Protein AF-A0A2Z6M475-F1 (afdb_monomer_lite)

Structure (mmCIF, N/CA/C/O backbone):
data_AF-A0A2Z6M475-F1
#
_entry.id   AF-A0A2Z6M475-F1
#
loop_
_atom_site.group_PDB
_atom_site.id
_atom_site.type_symbol
_atom_site.label_atom_id
_atom_site.label_alt_id
_atom_site.label_comp_id
_atom_site.label_asym_id
_atom_site.label_entity_id
_atom_site.label_seq_id
_atom_site.pdbx_PDB_ins_code
_atom_site.Cartn_x
_atom_site.Cartn_y
_atom_site.Cartn_z
_atom_site.occupancy
_atom_site.B_iso_or_equiv
_atom_site.auth_seq_id
_atom_site.auth_comp_id
_atom_site.auth_asym_id
_atom_site.auth_atom_id
_atom_site.pdbx_PDB_model_num
ATOM 1 N N . MET A 1 1 ? 21.022 15.521 -32.725 1.00 38.25 1 MET A N 1
ATOM 2 C CA . MET A 1 1 ? 20.822 14.140 -32.229 1.00 38.25 1 MET A CA 1
ATOM 3 C C . MET A 1 1 ? 19.325 13.886 -32.186 1.00 38.25 1 MET A C 1
ATOM 5 O O . MET A 1 1 ? 18.623 14.625 -31.510 1.00 38.25 1 MET A O 1
ATOM 9 N N . LYS A 1 2 ? 18.815 12.967 -33.014 1.00 38.03 2 LYS A N 1
ATOM 10 C CA . LYS A 1 2 ? 17.378 12.666 -33.087 1.00 38.03 2 LYS A CA 1
ATOM 11 C C . LYS A 1 2 ? 17.021 11.820 -31.864 1.00 38.03 2 LYS A C 1
ATOM 13 O O . LYS A 1 2 ? 17.573 10.735 -31.718 1.00 38.03 2 LYS A O 1
ATOM 18 N N . GLN A 1 3 ? 16.169 12.330 -30.977 1.00 42.53 3 GLN A N 1
ATOM 19 C CA . GLN A 1 3 ? 15.607 11.519 -29.901 1.00 42.53 3 GLN A CA 1
ATOM 20 C C . GLN A 1 3 ? 14.721 10.456 -30.555 1.00 42.53 3 GLN A C 1
ATOM 22 O O . GLN A 1 3 ? 13.752 10.788 -31.239 1.00 42.53 3 GLN A O 1
ATOM 27 N N . ALA A 1 4 ? 15.113 9.189 -30.436 1.00 44.06 4 ALA A N 1
ATOM 28 C CA . ALA A 1 4 ? 14.266 8.079 -30.834 1.00 44.06 4 ALA A CA 1
ATOM 29 C C . ALA A 1 4 ? 13.106 8.027 -29.837 1.00 44.06 4 ALA A C 1
ATOM 31 O O . ALA A 1 4 ? 13.327 7.819 -28.648 1.00 44.06 4 ALA A O 1
ATOM 32 N N . ALA A 1 5 ? 11.887 8.266 -30.315 1.00 47.84 5 ALA A N 1
ATOM 33 C CA . ALA A 1 5 ? 10.688 8.041 -29.526 1.00 47.84 5 ALA A CA 1
ATOM 34 C C . ALA A 1 5 ? 10.577 6.533 -29.268 1.00 47.84 5 ALA A C 1
ATOM 36 O O . ALA A 1 5 ? 10.194 5.768 -30.156 1.00 47.84 5 ALA A O 1
ATOM 37 N N . THR A 1 6 ? 10.977 6.096 -28.077 1.00 57.09 6 THR A N 1
ATOM 38 C CA . THR A 1 6 ? 10.716 4.745 -27.592 1.00 57.09 6 THR A CA 1
ATOM 39 C C . THR A 1 6 ? 9.205 4.603 -27.439 1.00 57.09 6 THR A C 1
ATOM 41 O O . THR A 1 6 ? 8.566 5.314 -26.664 1.00 57.09 6 THR A O 1
ATOM 44 N N . LYS A 1 7 ? 8.599 3.732 -28.254 1.00 57.09 7 LYS A N 1
ATOM 45 C CA . LYS A 1 7 ? 7.188 3.364 -28.113 1.00 57.09 7 LYS A CA 1
ATOM 46 C C . LYS A 1 7 ? 7.019 2.736 -26.731 1.00 57.09 7 LYS A C 1
ATOM 48 O O . LYS A 1 7 ? 7.522 1.646 -26.492 1.00 57.09 7 LYS A O 1
ATOM 53 N N . SER A 1 8 ? 6.326 3.414 -25.823 1.00 58.78 8 SER A N 1
ATOM 54 C CA . SER A 1 8 ? 5.898 2.797 -24.574 1.00 58.78 8 SER A CA 1
ATOM 55 C C . SER A 1 8 ? 4.844 1.739 -24.902 1.00 58.78 8 SER A C 1
ATOM 57 O O . SER A 1 8 ? 3.732 2.049 -25.325 1.00 58.78 8 SER A O 1
ATOM 59 N N . THR A 1 9 ? 5.199 0.466 -24.752 1.00 62.75 9 THR A N 1
ATOM 60 C CA . THR A 1 9 ? 4.228 -0.622 -24.873 1.00 62.75 9 THR A CA 1
ATOM 61 C C . THR A 1 9 ? 3.322 -0.597 -23.633 1.00 62.75 9 THR A C 1
ATOM 63 O O . THR A 1 9 ? 3.785 -0.843 -22.517 1.00 62.75 9 THR A O 1
ATOM 66 N N . LEU A 1 10 ? 2.034 -0.275 -23.811 1.00 68.00 10 LEU A N 1
ATOM 67 C CA . LEU A 1 10 ? 1.023 -0.373 -22.752 1.00 68.00 10 LEU A CA 1
ATOM 68 C C . LEU A 1 10 ? 0.869 -1.843 -22.359 1.00 68.00 10 LEU A C 1
ATOM 70 O O . LEU A 1 10 ? 0.568 -2.691 -23.202 1.00 68.00 10 LEU A O 1
ATOM 74 N N . ARG A 1 11 ? 1.116 -2.164 -21.086 1.00 68.25 11 ARG A N 1
ATOM 75 C CA . ARG A 1 11 ? 0.936 -3.526 -20.576 1.00 68.25 11 ARG A CA 1
ATOM 76 C C . ARG A 1 11 ? -0.312 -3.612 -19.716 1.00 68.25 11 ARG A C 1
ATOM 78 O O . ARG A 1 11 ? -0.540 -2.777 -18.845 1.00 68.25 11 ARG A O 1
ATOM 85 N N . ARG A 1 12 ? -1.066 -4.682 -19.955 1.00 67.12 12 ARG A N 1
ATOM 86 C CA . ARG A 1 12 ? -2.265 -5.075 -19.219 1.00 67.12 12 ARG A CA 1
ATOM 87 C C . ARG A 1 12 ? -1.877 -5.742 -17.896 1.00 67.12 12 ARG A C 1
ATOM 89 O O . ARG A 1 12 ? -1.242 -6.797 -17.908 1.00 67.12 12 ARG A O 1
ATOM 96 N N . LEU A 1 13 ? -2.234 -5.132 -16.765 1.00 63.22 13 LEU A N 1
ATOM 97 C CA . LEU A 1 13 ? -2.110 -5.727 -15.430 1.00 63.22 13 LEU A CA 1
ATOM 98 C C . LEU A 1 13 ? -3.485 -6.177 -14.928 1.00 63.22 13 LEU A C 1
ATOM 100 O O . LEU A 1 13 ? -4.469 -5.461 -15.093 1.00 63.22 13 LEU A O 1
ATOM 104 N N . CYS A 1 14 ? -3.527 -7.352 -14.294 1.00 63.41 14 CYS A N 1
ATOM 105 C CA . CYS A 1 14 ? -4.745 -7.979 -13.765 1.00 63.41 14 CYS A CA 1
ATOM 106 C C . CYS A 1 14 ? -5.832 -8.201 -14.837 1.00 63.41 14 CYS A C 1
ATOM 108 O O . CYS A 1 14 ? -6.903 -7.599 -14.758 1.00 63.41 14 CYS A O 1
ATOM 110 N N . PRO A 1 15 ? -5.574 -9.053 -15.849 1.00 67.31 15 PRO A N 1
ATOM 111 C CA . PRO A 1 15 ? -6.615 -9.445 -16.790 1.00 67.31 15 PRO A CA 1
ATOM 112 C C . PRO A 1 15 ? -7.787 -10.100 -16.050 1.00 67.31 15 PRO A C 1
ATOM 114 O O . PRO A 1 15 ? -7.583 -10.879 -15.117 1.00 67.31 15 PRO A O 1
ATOM 117 N N . ASN A 1 16 ? -9.013 -9.787 -16.468 1.00 64.69 16 ASN A N 1
ATOM 118 C CA . ASN A 1 16 ? -10.215 -10.445 -15.968 1.00 64.69 16 ASN A CA 1
ATOM 119 C C . ASN A 1 16 ? -10.302 -11.854 -16.583 1.00 64.69 16 ASN A C 1
ATOM 121 O O . ASN A 1 16 ? -10.861 -12.024 -17.661 1.00 64.69 16 ASN A O 1
ATOM 125 N N . ILE A 1 17 ? -9.673 -12.842 -15.941 1.00 70.12 17 ILE A N 1
ATOM 126 C CA . ILE A 1 17 ? -9.588 -14.227 -16.449 1.00 70.12 17 ILE A CA 1
ATOM 127 C C . ILE A 1 17 ? -10.921 -14.972 -16.266 1.00 70.12 17 ILE A C 1
ATOM 129 O O . ILE A 1 17 ? -11.221 -15.902 -17.008 1.00 70.12 17 ILE A O 1
ATOM 133 N N . ASP A 1 18 ? -11.740 -14.542 -15.305 1.00 73.06 18 ASP A N 1
ATOM 134 C CA . ASP A 1 18 ? -12.886 -15.321 -14.830 1.00 73.06 18 ASP A CA 1
ATOM 135 C C . ASP A 1 18 ? -14.211 -14.964 -15.522 1.00 73.06 18 ASP A C 1
ATOM 137 O O . ASP A 1 18 ? -15.213 -15.657 -15.335 1.00 73.06 18 ASP A O 1
ATOM 141 N N . LYS A 1 19 ? -14.261 -13.866 -16.291 1.00 68.56 19 LYS A N 1
ATOM 142 C CA . LYS A 1 19 ? -15.487 -13.399 -16.958 1.00 68.56 19 LYS A CA 1
ATOM 143 C C . LYS A 1 19 ? -15.190 -12.840 -18.345 1.00 68.56 19 LYS A C 1
ATOM 145 O O . LYS A 1 19 ? -14.901 -11.651 -18.465 1.00 68.56 19 LYS A O 1
ATOM 150 N N . GLU A 1 20 ? -15.350 -13.672 -19.374 1.00 67.12 20 GLU A N 1
ATOM 151 C CA . GLU A 1 20 ? -15.210 -13.239 -20.775 1.00 67.12 20 GLU A CA 1
ATOM 152 C C . GLU A 1 20 ? -16.211 -12.134 -21.162 1.00 67.12 20 GLU A C 1
ATOM 154 O O . GLU A 1 20 ? -15.854 -11.234 -21.913 1.00 67.12 20 GLU A O 1
ATOM 159 N N . ASP A 1 21 ? -17.414 -12.129 -20.569 1.00 71.81 21 ASP A N 1
ATOM 160 C CA . ASP A 1 21 ? -18.440 -11.091 -20.788 1.00 71.81 21 ASP A CA 1
ATOM 161 C C . ASP A 1 21 ? -18.335 -9.894 -19.812 1.00 71.81 21 ASP A C 1
ATOM 163 O O . ASP A 1 21 ? -19.203 -9.017 -19.775 1.00 71.81 21 ASP A O 1
ATOM 167 N N . GLY A 1 22 ? -17.315 -9.863 -18.946 1.00 71.00 22 GLY A N 1
ATOM 168 C CA . GLY A 1 22 ? -17.109 -8.772 -17.992 1.00 71.00 22 GLY A CA 1
ATOM 169 C C . GLY A 1 22 ? -16.458 -7.549 -18.643 1.00 71.00 22 GLY A C 1
ATOM 170 O O . GLY A 1 22 ? -15.626 -7.686 -19.532 1.00 71.00 22 GLY A O 1
ATOM 171 N N . LEU A 1 23 ? -16.779 -6.340 -18.161 1.00 64.94 23 LEU A N 1
ATOM 172 C CA . LEU A 1 23 ? -16.049 -5.125 -18.551 1.00 64.94 23 LEU A CA 1
ATOM 173 C C . LEU A 1 23 ? -14.544 -5.329 -18.320 1.00 64.94 23 LEU A C 1
ATOM 175 O O . LEU A 1 23 ? -14.137 -5.777 -17.245 1.00 64.94 23 LEU A O 1
ATOM 179 N N . GLU A 1 24 ? -13.728 -4.992 -19.321 1.00 65.12 24 GLU A N 1
ATOM 180 C CA . GLU A 1 24 ? -12.270 -5.085 -19.256 1.00 65.12 24 GLU A CA 1
ATOM 181 C C . GLU A 1 24 ? -11.746 -4.027 -18.266 1.00 65.12 24 GLU A C 1
ATOM 183 O O . GLU A 1 24 ? -11.335 -2.934 -18.639 1.00 65.12 24 GLU A O 1
ATOM 188 N N . THR A 1 25 ? -11.787 -4.321 -16.961 1.00 59.59 25 THR A N 1
ATOM 189 C CA . THR A 1 25 ? -11.216 -3.465 -15.902 1.00 59.59 25 THR A CA 1
ATOM 190 C C . THR A 1 25 ? -9.706 -3.653 -15.814 1.00 59.59 25 THR A C 1
ATOM 192 O O . THR A 1 25 ? -9.136 -3.800 -14.731 1.00 59.59 25 THR A O 1
ATOM 195 N N . VAL A 1 26 ? -9.062 -3.734 -16.971 1.00 65.19 26 VAL A N 1
ATOM 196 C CA . VAL A 1 26 ? -7.641 -3.994 -17.062 1.00 65.19 26 VAL A CA 1
ATOM 197 C C . VAL A 1 26 ? -6.913 -2.682 -16.890 1.00 65.19 26 VAL A C 1
ATOM 199 O O . VAL A 1 26 ? -7.136 -1.715 -17.616 1.00 65.19 26 VAL A O 1
ATOM 202 N N . LEU A 1 27 ? -6.035 -2.646 -15.895 1.00 70.19 27 LEU A N 1
ATOM 203 C CA . LEU A 1 27 ? -5.195 -1.490 -15.671 1.00 70.19 27 LEU A CA 1
ATOM 204 C C . LEU A 1 27 ? -4.073 -1.515 -16.712 1.00 70.19 27 LEU A C 1
ATOM 206 O O . LEU A 1 27 ? -3.105 -2.269 -16.586 1.00 70.19 27 LEU A O 1
ATOM 210 N N . GLU A 1 28 ? -4.224 -0.713 -17.762 1.00 70.06 28 GLU A N 1
ATOM 211 C CA . GLU A 1 28 ? -3.168 -0.472 -18.740 1.00 70.06 28 GLU A CA 1
ATOM 212 C C . GLU A 1 28 ? -2.203 0.573 -18.196 1.00 70.06 28 GLU A C 1
ATOM 214 O O . GLU A 1 28 ? -2.561 1.734 -17.991 1.00 70.06 28 GLU A O 1
ATOM 219 N N . ILE A 1 29 ? -0.961 0.159 -17.951 1.00 69.38 29 ILE A N 1
ATOM 220 C CA . ILE A 1 29 ? 0.089 1.069 -17.495 1.00 69.38 29 ILE A CA 1
ATOM 221 C C . ILE A 1 29 ? 1.170 1.142 -18.576 1.00 69.38 29 ILE A C 1
ATOM 223 O O . ILE A 1 29 ? 1.585 0.098 -19.096 1.00 69.38 29 ILE A O 1
ATOM 227 N N . PRO A 1 30 ? 1.672 2.342 -18.923 1.00 64.38 30 PRO A N 1
ATOM 228 C CA . PRO A 1 30 ? 2.898 2.460 -19.695 1.00 64.38 30 PRO A CA 1
ATOM 229 C C . PRO A 1 30 ? 4.054 1.961 -18.827 1.00 64.38 30 PRO A C 1
ATOM 231 O O . PRO A 1 30 ? 4.497 2.642 -17.904 1.00 64.38 30 PRO A O 1
ATOM 234 N N . ILE A 1 31 ? 4.521 0.744 -19.102 1.00 67.69 31 ILE A N 1
ATOM 235 C CA . ILE A 1 31 ? 5.684 0.167 -18.433 1.00 67.69 31 ILE A CA 1
ATOM 236 C C . ILE A 1 31 ? 6.868 0.294 -19.399 1.00 67.69 31 ILE A C 1
ATOM 238 O O . ILE A 1 31 ? 6.911 -0.463 -20.372 1.00 67.69 31 ILE A O 1
ATOM 242 N N . PRO A 1 32 ? 7.803 1.242 -19.183 1.00 70.75 32 PRO A N 1
ATOM 243 C CA . PRO A 1 32 ? 8.972 1.394 -20.043 1.00 70.75 32 PRO A CA 1
ATOM 244 C C . PRO A 1 32 ? 9.760 0.088 -20.220 1.00 70.75 32 PRO A C 1
ATOM 246 O O . PRO A 1 32 ? 9.973 -0.667 -19.267 1.00 70.75 32 PRO A O 1
ATOM 249 N N . GLU A 1 33 ? 10.196 -0.179 -21.452 1.00 69.31 33 GLU A N 1
ATOM 250 C CA . GLU A 1 33 ? 10.857 -1.433 -21.837 1.00 69.31 33 GLU A CA 1
ATOM 251 C C . GLU A 1 33 ? 12.212 -1.608 -21.134 1.00 69.31 33 GLU A C 1
ATOM 253 O O . GLU A 1 33 ? 12.571 -2.717 -20.728 1.00 69.31 33 GLU A O 1
ATOM 258 N N . GLU A 1 34 ? 12.916 -0.503 -20.879 1.00 68.56 34 GLU A N 1
ATOM 259 C CA . GLU A 1 34 ? 14.167 -0.451 -20.120 1.00 68.56 34 GLU A CA 1
ATOM 260 C C . GLU A 1 34 ? 14.062 -1.009 -18.689 1.00 68.56 34 GLU A C 1
ATOM 262 O O . GLU A 1 34 ? 15.059 -1.495 -18.146 1.00 68.56 34 GLU A O 1
ATOM 267 N N . MET A 1 35 ? 12.868 -1.029 -18.081 1.00 63.75 35 MET A N 1
ATOM 268 C CA . MET A 1 35 ? 12.688 -1.623 -16.751 1.00 63.75 35 MET A CA 1
ATOM 269 C C . MET A 1 35 ? 12.812 -3.148 -16.768 1.00 63.75 35 MET A C 1
ATOM 271 O O . MET A 1 35 ? 13.156 -3.735 -15.747 1.00 63.75 35 MET A O 1
ATOM 275 N N . PHE A 1 36 ? 12.592 -3.796 -17.915 1.00 64.31 36 PHE A N 1
ATOM 276 C CA . PHE A 1 36 ? 12.727 -5.248 -18.050 1.00 64.31 36 PHE A CA 1
ATOM 277 C C . PHE A 1 36 ? 14.161 -5.678 -18.340 1.00 64.31 36 PHE A C 1
ATOM 279 O O . PHE A 1 36 ? 14.595 -6.714 -17.838 1.00 64.31 36 PHE A O 1
ATOM 286 N N . ALA A 1 37 ? 14.906 -4.875 -19.104 1.00 66.44 37 ALA A N 1
ATOM 287 C CA . ALA A 1 37 ? 16.302 -5.161 -19.426 1.00 66.44 37 ALA A CA 1
ATOM 288 C C . ALA A 1 37 ? 17.190 -5.168 -18.168 1.00 66.44 37 ALA A C 1
ATOM 290 O O . ALA A 1 37 ? 18.074 -6.013 -18.034 1.00 66.44 37 ALA A O 1
ATOM 291 N N . ASN A 1 38 ? 16.899 -4.283 -17.209 1.00 64.25 38 ASN A N 1
ATOM 292 C CA . ASN A 1 38 ? 17.722 -4.086 -16.012 1.00 64.25 38 ASN A CA 1
ATOM 293 C C . ASN A 1 38 ? 17.232 -4.864 -14.776 1.00 64.25 38 ASN A C 1
ATOM 295 O O . ASN A 1 38 ? 17.792 -4.723 -13.690 1.00 64.25 38 ASN A O 1
ATOM 299 N N . MET A 1 39 ? 16.191 -5.692 -14.906 1.00 67.31 39 MET A N 1
ATOM 300 C CA . MET A 1 39 ? 15.535 -6.316 -13.752 1.00 67.31 39 MET A CA 1
ATOM 301 C C . MET A 1 39 ? 16.264 -7.563 -13.220 1.00 67.31 39 MET A C 1
ATOM 303 O O . MET A 1 39 ? 16.000 -7.993 -12.098 1.00 67.31 39 MET A O 1
ATOM 307 N N . GLY A 1 40 ? 17.213 -8.108 -13.987 1.00 68.00 40 GLY A N 1
ATOM 308 C CA . GLY A 1 40 ? 17.934 -9.344 -13.671 1.00 68.00 40 GLY A CA 1
ATOM 309 C C . GLY A 1 40 ? 17.142 -10.610 -14.025 1.00 68.00 40 GLY A C 1
ATOM 310 O O . GLY A 1 40 ? 15.935 -10.575 -14.261 1.00 68.00 40 GLY A O 1
ATOM 311 N N . SER A 1 41 ? 17.819 -11.760 -14.079 1.00 75.19 41 SER A N 1
ATOM 312 C CA . SER A 1 41 ? 17.207 -13.046 -14.464 1.00 75.19 41 SER A CA 1
ATOM 313 C C . SER A 1 41 ? 16.488 -13.759 -13.309 1.00 75.19 41 SER A C 1
ATOM 315 O O . SER A 1 41 ? 15.593 -14.574 -13.533 1.00 75.19 41 SER A O 1
ATOM 317 N N . ASN A 1 42 ? 16.840 -13.440 -12.061 1.00 83.31 42 ASN A N 1
ATOM 318 C CA . ASN A 1 42 ? 16.310 -14.090 -10.862 1.00 83.31 42 ASN A CA 1
ATOM 319 C C . ASN A 1 42 ? 15.023 -13.402 -10.365 1.00 83.31 42 ASN A C 1
ATOM 321 O O . ASN A 1 42 ? 14.978 -12.180 -10.257 1.00 83.31 42 ASN A O 1
ATOM 325 N N . VAL A 1 43 ? 13.984 -14.178 -10.027 1.00 79.19 43 VAL A N 1
ATOM 326 C CA . VAL A 1 43 ? 12.682 -13.673 -9.534 1.00 79.19 43 VAL A CA 1
ATOM 327 C C . VAL A 1 43 ? 12.828 -12.794 -8.286 1.00 79.19 43 VAL A C 1
ATOM 329 O O . VAL A 1 43 ? 12.195 -11.743 -8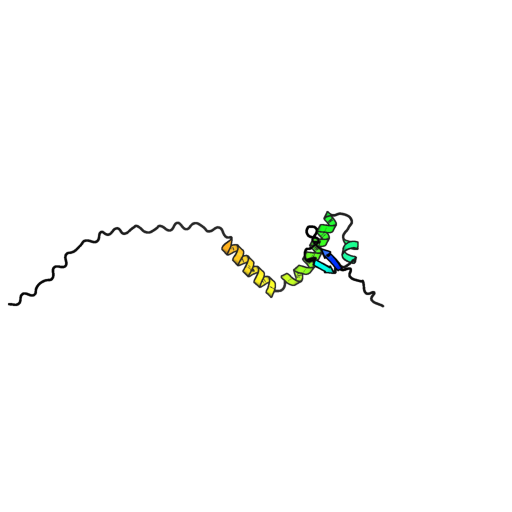.211 1.00 79.19 43 VAL A O 1
ATOM 332 N N . THR A 1 44 ? 13.695 -13.167 -7.346 1.00 83.62 44 THR A N 1
ATOM 333 C CA . THR A 1 44 ? 13.945 -12.405 -6.114 1.00 83.62 44 THR A CA 1
ATOM 334 C C . THR A 1 44 ? 14.572 -11.047 -6.418 1.00 83.62 44 THR A C 1
ATOM 336 O O . THR A 1 44 ? 14.133 -10.028 -5.891 1.00 83.62 44 THR A O 1
ATOM 339 N N . ILE A 1 45 ? 15.562 -11.018 -7.317 1.00 81.75 45 ILE A N 1
ATOM 340 C CA . ILE A 1 45 ? 16.222 -9.775 -7.747 1.00 81.75 45 ILE A CA 1
ATOM 341 C C . ILE A 1 45 ? 15.233 -8.897 -8.518 1.00 81.75 45 ILE A C 1
ATOM 343 O O . ILE A 1 45 ? 15.165 -7.693 -8.274 1.00 81.75 45 ILE A O 1
ATOM 347 N N . ARG A 1 46 ? 14.400 -9.501 -9.376 1.00 81.25 46 ARG A N 1
ATOM 348 C CA . ARG A 1 46 ? 13.356 -8.775 -10.103 1.00 81.25 46 ARG A CA 1
ATOM 349 C C . ARG A 1 46 ? 12.377 -8.098 -9.155 1.00 81.25 46 ARG A C 1
ATOM 351 O O . ARG A 1 46 ? 12.130 -6.904 -9.291 1.00 81.25 46 ARG A O 1
ATOM 358 N N . TRP A 1 47 ? 11.861 -8.835 -8.174 1.00 79.00 47 TRP A N 1
ATOM 359 C CA . TRP A 1 47 ? 10.957 -8.290 -7.163 1.00 79.00 47 TRP A CA 1
ATOM 360 C C . TRP A 1 47 ? 11.604 -7.154 -6.365 1.00 79.00 47 TRP A C 1
ATOM 362 O O . TRP A 1 47 ? 11.003 -6.093 -6.202 1.00 79.00 47 TRP A O 1
ATOM 372 N N . GLN A 1 48 ? 12.850 -7.339 -5.926 1.00 82.25 48 GLN A N 1
ATOM 373 C CA . GLN A 1 48 ? 13.583 -6.320 -5.181 1.00 82.25 48 GLN A CA 1
ATOM 374 C C . GLN A 1 48 ? 13.775 -5.036 -5.999 1.00 82.25 48 GLN A C 1
ATOM 376 O O . GLN A 1 48 ? 13.526 -3.945 -5.488 1.00 82.25 48 GLN A O 1
ATOM 381 N N . ASN A 1 49 ? 14.162 -5.154 -7.270 1.00 82.44 49 ASN A N 1
ATOM 382 C CA . ASN A 1 49 ? 14.338 -4.013 -8.167 1.00 82.44 49 ASN A CA 1
ATOM 383 C C . ASN A 1 49 ? 13.010 -3.296 -8.445 1.00 82.44 49 ASN A C 1
ATOM 385 O O . ASN A 1 49 ? 12.965 -2.066 -8.429 1.00 82.44 49 ASN A O 1
ATOM 389 N N . MET A 1 50 ? 11.917 -4.049 -8.617 1.00 80.31 50 MET A N 1
ATOM 390 C CA . MET A 1 50 ? 10.569 -3.486 -8.748 1.00 80.31 50 MET A CA 1
ATOM 391 C C . MET A 1 50 ? 10.185 -2.664 -7.519 1.00 80.31 50 MET A C 1
ATOM 393 O O . MET A 1 50 ? 9.719 -1.534 -7.637 1.00 80.31 50 MET A O 1
ATOM 397 N N . LEU A 1 51 ? 10.394 -3.240 -6.333 1.00 82.69 51 LEU A N 1
ATOM 398 C CA . LEU A 1 51 ? 10.057 -2.611 -5.066 1.00 82.69 51 LEU A CA 1
ATOM 399 C C . LEU A 1 51 ? 10.860 -1.322 -4.872 1.00 82.69 51 LEU A C 1
ATOM 401 O O . LEU A 1 51 ? 10.300 -0.312 -4.454 1.00 82.69 51 LEU A O 1
ATOM 405 N N . THR A 1 52 ? 12.152 -1.343 -5.199 1.00 81.88 52 THR A N 1
ATOM 406 C CA . THR A 1 52 ? 13.015 -0.157 -5.164 1.00 81.88 52 THR A CA 1
ATOM 407 C C . THR A 1 52 ? 12.514 0.923 -6.124 1.00 81.88 52 THR A C 1
ATOM 409 O O . THR A 1 52 ? 12.399 2.080 -5.725 1.00 81.88 52 THR A O 1
ATOM 412 N N . TRP A 1 53 ? 12.143 0.557 -7.354 1.00 79.44 53 TRP A N 1
ATOM 413 C CA . TRP A 1 53 ? 11.5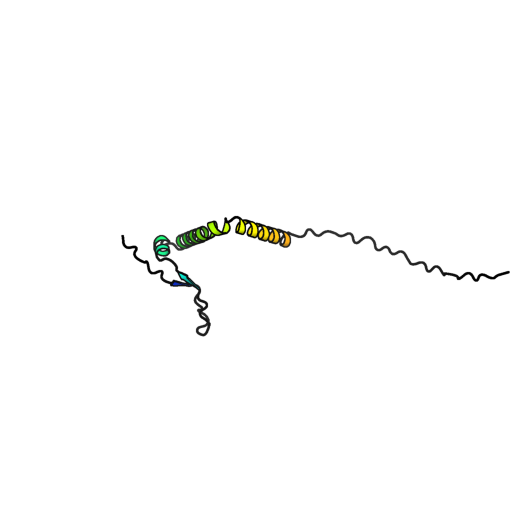91 1.504 -8.325 1.00 79.44 53 TRP A CA 1
ATOM 414 C C . TRP A 1 53 ? 10.276 2.127 -7.840 1.00 79.44 53 TRP A C 1
ATOM 416 O O . TRP A 1 53 ? 10.145 3.348 -7.827 1.00 79.44 53 TRP A O 1
ATOM 426 N N . MET A 1 54 ? 9.332 1.314 -7.354 1.00 79.38 54 MET A N 1
ATOM 427 C CA . MET A 1 54 ? 8.062 1.805 -6.805 1.00 79.38 54 MET A CA 1
ATOM 428 C C . MET A 1 54 ? 8.266 2.750 -5.616 1.00 79.38 54 MET A C 1
ATOM 430 O O . MET A 1 54 ? 7.572 3.763 -5.505 1.00 79.38 54 MET A O 1
ATOM 434 N N . LYS A 1 55 ? 9.229 2.444 -4.738 1.00 78.50 55 LYS A N 1
ATOM 435 C CA . LYS A 1 55 ? 9.583 3.308 -3.606 1.00 78.50 55 LYS A CA 1
ATOM 436 C C . LYS A 1 55 ? 10.117 4.657 -4.079 1.00 78.50 55 LYS A C 1
ATOM 438 O O . LYS A 1 55 ? 9.595 5.672 -3.633 1.00 78.50 55 LYS A O 1
ATOM 443 N N . ALA A 1 56 ? 11.038 4.674 -5.043 1.00 75.56 56 ALA A N 1
ATOM 444 C CA . ALA A 1 56 ? 11.595 5.911 -5.595 1.00 75.56 56 ALA A CA 1
ATOM 445 C C . ALA A 1 56 ? 10.517 6.835 -6.199 1.00 75.56 56 ALA A C 1
ATOM 447 O O . ALA A 1 56 ? 10.577 8.046 -6.031 1.00 75.56 56 ALA A O 1
ATOM 448 N N . GLN A 1 57 ? 9.475 6.280 -6.832 1.00 71.62 57 GLN A N 1
ATOM 449 C CA . GLN A 1 57 ? 8.357 7.077 -7.376 1.00 71.62 57 GLN A CA 1
ATOM 450 C C . GLN A 1 57 ? 7.430 7.674 -6.305 1.00 71.62 57 GLN A C 1
ATOM 452 O O . GLN A 1 57 ? 6.604 8.547 -6.595 1.00 71.62 57 GLN A O 1
ATOM 457 N N . THR A 1 58 ? 7.509 7.151 -5.085 1.00 67.75 58 THR A N 1
ATOM 458 C CA . THR A 1 58 ? 6.583 7.454 -3.994 1.00 67.75 58 THR A CA 1
ATOM 459 C C . THR A 1 58 ? 7.247 8.334 -2.939 1.00 67.75 58 THR A C 1
ATOM 461 O O . THR A 1 58 ? 6.587 9.191 -2.359 1.00 67.75 58 THR A O 1
ATOM 464 N N . GLU A 1 59 ? 8.554 8.184 -2.732 1.00 66.31 59 GLU A N 1
ATOM 465 C CA . GLU A 1 59 ? 9.329 8.898 -1.717 1.00 66.31 59 GLU A CA 1
ATOM 466 C C . GLU A 1 59 ? 9.284 10.420 -1.911 1.00 66.31 59 GLU A C 1
ATOM 468 O O . GLU A 1 59 ? 8.953 11.134 -0.967 1.00 66.31 59 GLU A O 1
ATOM 473 N N . ASP A 1 60 ? 9.439 10.923 -3.137 1.00 66.12 60 ASP A N 1
ATOM 474 C CA . ASP A 1 60 ? 9.339 12.365 -3.431 1.00 66.12 60 ASP A CA 1
ATOM 475 C C . ASP A 1 60 ? 7.922 12.927 -3.206 1.00 66.12 60 ASP A C 1
ATOM 477 O O . ASP A 1 60 ? 7.731 14.084 -2.834 1.00 66.12 60 ASP A O 1
ATOM 481 N N . LYS A 1 61 ? 6.890 12.098 -3.402 1.00 66.69 61 LYS A N 1
ATOM 482 C CA . LYS A 1 61 ? 5.484 12.507 -3.253 1.00 66.69 61 LYS A CA 1
ATOM 483 C C . LYS A 1 61 ? 5.057 12.511 -1.787 1.00 66.69 61 LYS A C 1
ATOM 485 O O . LYS A 1 61 ? 4.368 13.432 -1.341 1.00 66.69 61 LYS A O 1
ATOM 490 N N . LEU A 1 62 ? 5.479 11.494 -1.036 1.00 67.31 62 LEU A N 1
ATOM 491 C CA . LEU A 1 62 ? 5.178 11.344 0.388 1.00 67.31 62 LEU A CA 1
ATOM 492 C C . LEU A 1 62 ? 6.039 12.244 1.280 1.00 67.31 62 LEU A C 1
ATOM 494 O O . LEU A 1 62 ? 5.589 12.621 2.359 1.00 67.31 62 LEU A O 1
ATOM 498 N N . SER A 1 63 ? 7.244 12.610 0.837 1.00 68.88 63 SER A N 1
ATOM 499 C CA . SER A 1 63 ? 8.127 13.546 1.547 1.00 68.88 63 SER A CA 1
ATOM 500 C C . SER A 1 63 ? 7.680 15.004 1.439 1.00 68.88 63 SER A C 1
ATOM 502 O O . SER A 1 63 ? 8.200 15.858 2.161 1.00 68.88 63 SER A O 1
ATOM 504 N N . SER A 1 64 ? 6.683 15.309 0.597 1.00 80.44 64 SER A N 1
ATOM 505 C CA . SER A 1 64 ? 6.113 16.653 0.554 1.00 80.44 64 SER A CA 1
ATOM 506 C C . SER A 1 64 ? 5.528 17.036 1.929 1.00 80.44 64 SER A C 1
ATOM 508 O O .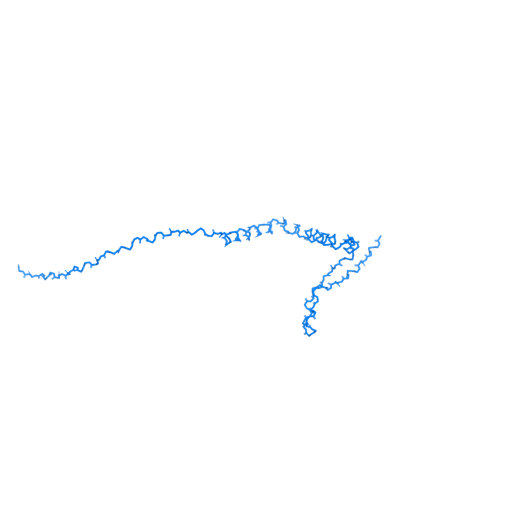 SER A 1 64 ? 4.809 16.236 2.544 1.00 80.44 64 SER A O 1
ATOM 510 N N . PRO A 1 65 ? 5.792 18.259 2.435 1.00 79.50 65 PRO A N 1
ATOM 511 C CA . PRO A 1 65 ? 5.361 18.665 3.776 1.00 79.50 65 PRO A CA 1
ATOM 512 C C . PRO A 1 65 ? 3.850 18.523 4.005 1.00 79.50 65 PRO A C 1
ATOM 514 O O . PRO A 1 65 ? 3.411 18.169 5.097 1.00 79.50 65 PRO A O 1
ATOM 517 N N . SER A 1 66 ? 3.050 18.755 2.960 1.00 81.25 66 SER A N 1
ATOM 518 C CA . SER A 1 66 ? 1.589 18.669 3.009 1.00 81.25 66 SER A CA 1
ATOM 519 C C . SER A 1 66 ? 1.069 17.232 3.104 1.00 81.25 66 SER A C 1
ATOM 521 O O . SER A 1 66 ? 0.079 16.993 3.794 1.00 81.25 66 SER A O 1
ATOM 523 N N . VAL A 1 67 ? 1.715 16.271 2.437 1.00 82.19 67 VAL A N 1
ATOM 524 C CA . VAL A 1 67 ? 1.339 14.851 2.508 1.00 82.19 67 VAL A CA 1
ATOM 525 C C . VAL A 1 67 ? 1.832 14.240 3.816 1.00 82.19 67 VAL A C 1
ATOM 527 O O . VAL A 1 67 ? 1.074 13.532 4.476 1.00 82.19 67 VAL A O 1
ATOM 530 N N . SER A 1 68 ? 3.051 14.578 4.241 1.00 83.19 68 SER A N 1
ATOM 531 C CA . SER A 1 68 ? 3.617 14.135 5.519 1.00 83.19 68 SER A CA 1
ATOM 532 C C . SER A 1 68 ? 2.754 14.564 6.716 1.00 83.19 68 SER A C 1
ATOM 534 O O . SER A 1 68 ? 2.439 13.740 7.576 1.00 83.19 68 SER A O 1
ATOM 536 N N . ALA A 1 69 ? 2.264 15.811 6.730 1.00 85.38 69 ALA A N 1
ATOM 537 C CA . ALA A 1 69 ? 1.342 16.294 7.762 1.00 85.38 69 ALA A CA 1
ATOM 538 C C . ALA A 1 69 ? 0.052 15.454 7.841 1.00 85.38 69 ALA A C 1
ATOM 540 O O . ALA A 1 69 ? -0.313 14.979 8.916 1.00 85.38 69 ALA A O 1
ATOM 541 N N . ARG A 1 70 ? -0.586 15.177 6.694 1.00 86.81 70 ARG A N 1
ATOM 542 C CA . ARG A 1 70 ? -1.807 14.350 6.630 1.00 86.81 70 ARG A CA 1
ATOM 543 C C . ARG A 1 70 ? -1.565 12.904 7.060 1.00 86.81 70 ARG A C 1
ATOM 545 O O . ARG A 1 70 ? -2.415 12.301 7.708 1.00 86.81 70 ARG A O 1
ATOM 552 N N . LEU A 1 71 ? -0.413 12.333 6.705 1.00 88.44 71 LEU A N 1
ATOM 553 C CA . LEU A 1 71 ? -0.040 10.984 7.133 1.00 88.44 71 LEU A CA 1
ATOM 554 C C . LEU A 1 71 ? 0.170 10.908 8.646 1.00 88.44 71 LEU A C 1
ATOM 556 O O . LEU A 1 71 ? -0.231 9.921 9.260 1.00 88.44 71 LEU A O 1
ATOM 560 N N . ASN A 1 72 ? 0.753 11.942 9.253 1.00 88.75 72 ASN A N 1
ATOM 561 C CA . ASN A 1 72 ? 0.911 12.016 10.704 1.00 88.75 72 ASN A CA 1
ATOM 562 C C . ASN A 1 72 ? -0.440 12.120 11.421 1.00 88.75 72 ASN A C 1
ATOM 564 O O . ASN A 1 72 ? -0.647 11.414 12.406 1.00 88.75 72 ASN A O 1
ATOM 568 N N . GLU A 1 73 ? -1.377 12.923 10.906 1.00 92.25 73 GLU A N 1
ATOM 569 C CA . GLU A 1 73 ? -2.750 12.993 11.428 1.00 92.25 73 GLU A CA 1
ATOM 570 C C . GLU A 1 73 ? -3.457 11.635 11.346 1.00 92.25 73 GLU A C 1
ATOM 572 O O . GLU A 1 73 ? -3.998 11.149 12.339 1.00 92.25 73 GLU A O 1
ATOM 577 N N . LEU A 1 74 ? -3.394 10.973 10.187 1.00 92.88 74 LEU A N 1
ATOM 578 C CA . LEU A 1 74 ? -3.977 9.646 10.000 1.00 92.88 74 LEU A CA 1
ATOM 579 C C . LEU A 1 74 ? -3.351 8.617 10.950 1.00 92.88 74 LEU A C 1
ATOM 581 O O . LEU A 1 74 ? -4.060 7.818 11.561 1.00 92.88 74 LEU A O 1
ATOM 585 N N . ARG A 1 75 ? -2.028 8.652 11.123 1.00 89.88 75 ARG A N 1
ATOM 586 C CA . ARG A 1 75 ? -1.309 7.757 12.034 1.00 89.88 75 ARG A CA 1
ATOM 587 C C . ARG A 1 75 ? -1.676 8.009 13.496 1.00 89.88 75 ARG A C 1
ATOM 589 O O . ARG A 1 75 ? -1.852 7.048 14.239 1.00 89.88 75 ARG A O 1
ATOM 596 N N . PHE A 1 76 ? -1.842 9.270 13.895 1.00 92.50 76 PHE A N 1
ATOM 597 C CA . PHE A 1 76 ? -2.350 9.635 15.216 1.00 92.50 76 PHE A CA 1
ATOM 598 C C . PHE A 1 76 ? -3.759 9.086 15.449 1.00 92.50 76 PHE A C 1
ATOM 600 O O . PHE A 1 76 ? -3.994 8.446 16.471 1.00 92.50 76 PHE A O 1
ATOM 607 N N . LEU A 1 77 ? -4.674 9.268 14.490 1.00 93.75 77 LEU A N 1
ATOM 608 C CA . LEU A 1 77 ? -6.036 8.738 14.588 1.00 93.75 77 LEU A CA 1
ATOM 609 C C . LEU A 1 77 ? -6.033 7.219 14.748 1.00 93.75 77 LEU A C 1
ATOM 611 O O . LEU A 1 77 ? -6.707 6.706 15.636 1.00 93.75 77 LEU A O 1
ATOM 615 N N . LEU A 1 78 ? -5.238 6.511 13.941 1.00 92.12 78 LEU A N 1
ATOM 616 C CA . LEU A 1 78 ? -5.087 5.059 14.038 1.00 92.12 78 LEU A CA 1
ATOM 617 C C . LEU A 1 78 ? -4.539 4.621 15.399 1.00 92.12 78 LEU A C 1
ATOM 619 O O . LEU A 1 78 ? -5.024 3.638 15.953 1.00 92.12 78 LEU A O 1
ATOM 623 N N . TYR A 1 79 ? -3.572 5.350 15.962 1.00 90.00 79 TYR A N 1
ATOM 624 C CA . TYR A 1 79 ? -3.095 5.072 17.315 1.00 90.00 79 TYR A CA 1
ATOM 625 C C . TYR A 1 79 ? -4.156 5.345 18.374 1.00 90.00 79 TYR A C 1
ATOM 627 O O . TYR A 1 79 ? -4.292 4.543 19.289 1.00 90.00 79 TYR A O 1
ATOM 635 N N . LEU A 1 80 ? -4.932 6.419 18.249 1.00 89.62 80 LEU A N 1
ATOM 636 C CA . LEU A 1 80 ? -5.995 6.735 19.195 1.00 89.62 80 LEU A CA 1
ATOM 637 C C . LEU A 1 80 ? -7.077 5.644 19.200 1.00 89.62 80 LEU A C 1
ATOM 639 O O . LEU A 1 80 ? -7.400 5.119 20.264 1.00 89.62 80 LEU A O 1
ATOM 643 N N . VAL A 1 81 ? -7.592 5.258 18.025 1.00 89.50 81 VAL A N 1
ATOM 644 C CA . VAL A 1 81 ? -8.670 4.252 17.919 1.00 89.50 81 VAL A CA 1
ATOM 645 C C . VAL A 1 81 ? -8.185 2.820 18.138 1.00 89.50 81 VAL A C 1
ATOM 647 O O . VAL A 1 81 ? -8.959 1.975 18.575 1.00 89.50 81 VAL A O 1
ATOM 650 N N . GLY A 1 82 ? -6.922 2.538 17.814 1.00 84.56 82 GLY A N 1
ATOM 651 C CA . GLY A 1 82 ? -6.306 1.222 17.971 1.00 84.56 82 GLY A CA 1
ATOM 652 C C . GLY A 1 82 ? -5.626 1.012 19.324 1.00 84.56 82 GLY A C 1
ATOM 653 O O . GLY A 1 82 ? -5.176 -0.099 19.602 1.00 84.56 82 GLY A O 1
ATOM 654 N N . SER A 1 83 ? -5.511 2.053 20.156 1.00 83.50 83 SER A N 1
ATOM 655 C CA . SER A 1 83 ? -4.915 1.920 21.485 1.00 83.50 83 SER A CA 1
ATOM 656 C C . SER A 1 83 ? -5.777 1.015 22.372 1.00 83.50 83 SER A C 1
ATOM 658 O O . SER A 1 83 ? -7.006 1.125 22.364 1.00 83.50 83 SER A O 1
ATOM 660 N N . PRO A 1 84 ? -5.164 0.102 23.146 1.00 79.44 84 PRO A N 1
ATOM 661 C CA . PRO A 1 84 ? -5.911 -0.693 24.106 1.00 79.44 84 PRO A CA 1
ATOM 662 C C . PRO A 1 84 ? -6.550 0.247 25.133 1.00 79.44 84 PRO A C 1
ATOM 664 O O . PRO A 1 84 ? -5.852 0.949 25.867 1.00 79.44 84 PRO A O 1
ATOM 667 N N . LEU A 1 85 ? -7.882 0.266 25.184 1.00 72.62 85 LEU A N 1
ATOM 668 C CA . LEU A 1 85 ? -8.611 1.016 26.200 1.00 72.62 85 LEU A CA 1
ATOM 669 C C . LEU A 1 85 ? -8.350 0.361 27.559 1.00 72.62 85 LEU A C 1
ATOM 671 O O . LEU A 1 85 ? -8.707 -0.798 27.771 1.00 72.62 85 LEU A O 1
ATOM 675 N N . ILE A 1 86 ? -7.725 1.096 28.479 1.00 76.50 86 ILE A N 1
ATOM 676 C CA . ILE A 1 86 ? -7.590 0.666 29.873 1.00 76.50 86 ILE A CA 1
ATOM 677 C C . ILE A 1 86 ? -9.002 0.648 30.471 1.00 76.50 86 ILE A C 1
ATOM 679 O O . ILE A 1 86 ? -9.647 1.701 30.491 1.00 76.50 86 ILE A O 1
ATOM 683 N N . PRO A 1 87 ? -9.506 -0.500 30.960 1.00 73.12 87 PRO A N 1
ATOM 684 C CA . PRO A 1 87 ? -10.803 -0.540 31.616 1.00 73.12 87 PRO A CA 1
ATOM 685 C C . PRO A 1 87 ? -10.776 0.366 32.849 1.00 73.12 87 PRO A C 1
ATOM 687 O O . PRO A 1 87 ? -10.108 0.068 33.840 1.00 73.12 87 PRO A O 1
ATOM 690 N N . LEU A 1 88 ? -11.489 1.490 32.793 1.00 68.19 88 LEU A N 1
ATOM 691 C CA . LEU A 1 88 ? -11.685 2.340 33.958 1.00 68.19 88 LEU A CA 1
ATOM 692 C C . LEU A 1 88 ? -12.755 1.678 34.828 1.00 68.19 88 LEU A C 1
ATOM 694 O O . LEU A 1 88 ? -13.926 1.634 34.453 1.00 68.19 88 LEU A O 1
ATOM 698 N N . GLN A 1 89 ? -12.358 1.139 35.981 1.00 70.94 89 GLN A N 1
ATOM 699 C CA . GLN A 1 89 ? -13.308 0.669 36.987 1.00 70.94 89 GLN A CA 1
ATOM 700 C C . GLN A 1 89 ? -14.032 1.884 37.571 1.00 70.94 89 GLN A C 1
ATOM 702 O O . GLN A 1 89 ? -13.565 2.520 38.516 1.00 70.94 89 GLN A O 1
ATOM 707 N N . VAL A 1 90 ? -15.165 2.243 36.971 1.00 69.19 90 VAL A N 1
ATOM 708 C CA . VAL A 1 90 ? -16.052 3.261 37.526 1.00 69.19 90 VAL A CA 1
ATOM 709 C C . VAL A 1 90 ? -16.711 2.635 38.750 1.00 69.19 90 VAL A C 1
ATOM 711 O O . VAL A 1 90 ? -17.566 1.760 38.619 1.00 69.19 90 VAL A O 1
ATOM 714 N N . GLN A 1 91 ? -16.289 3.043 39.948 1.00 71.25 91 GLN A N 1
ATOM 715 C CA . GLN A 1 91 ? -17.027 2.743 41.173 1.00 71.25 91 GLN A CA 1
ATOM 716 C C . GLN A 1 91 ? -18.401 3.397 41.014 1.00 71.25 91 GLN A C 1
ATOM 718 O O . GLN A 1 91 ? -18.527 4.616 41.144 1.00 71.25 91 GLN A O 1
ATOM 723 N N . LEU A 1 92 ? -19.416 2.608 40.653 1.00 65.75 92 LEU A N 1
ATOM 724 C CA . LEU A 1 92 ? -20.798 3.063 40.617 1.00 65.75 92 LEU A CA 1
ATOM 725 C C . LEU A 1 92 ? -21.152 3.434 42.059 1.00 65.75 92 LEU A C 1
ATOM 727 O O . LEU A 1 92 ? -21.365 2.558 42.897 1.00 65.75 92 LEU A O 1
ATOM 731 N N . GLY A 1 93 ? -21.066 4.733 42.358 1.00 62.75 93 GLY A N 1
ATOM 732 C CA . GLY A 1 93 ? -21.228 5.276 43.698 1.00 62.75 93 GLY A CA 1
ATOM 733 C C . GLY A 1 93 ? -22.469 4.690 44.357 1.00 62.75 93 GLY A C 1
ATOM 734 O O . GLY A 1 93 ? -23.518 4.582 43.724 1.00 62.75 93 GLY A O 1
ATOM 735 N N . HIS A 1 94 ? -22.288 4.266 45.607 1.00 63.19 94 HIS A N 1
ATOM 736 C CA . HIS A 1 94 ? -23.277 3.640 46.473 1.00 63.19 94 HIS A CA 1
ATOM 737 C C . HIS A 1 94 ? -24.705 4.089 46.155 1.00 63.19 94 HIS A C 1
ATOM 739 O O . HIS A 1 94 ? -25.001 5.283 46.196 1.00 63.19 94 HIS A O 1
ATOM 745 N N . SER A 1 95 ? -25.590 3.127 45.871 1.00 61.59 95 SER A N 1
ATOM 746 C CA . SER A 1 95 ? -27.027 3.385 45.814 1.00 61.59 95 SER A CA 1
ATOM 747 C C . SER A 1 95 ? -27.426 4.091 47.111 1.00 61.59 95 SER A C 1
ATOM 749 O O . SER A 1 95 ? -27.396 3.490 48.187 1.00 61.59 95 SER A O 1
ATOM 751 N N . ILE A 1 96 ? -27.734 5.389 47.033 1.00 63.25 96 ILE A N 1
ATOM 752 C CA . ILE A 1 96 ? -28.293 6.125 48.164 1.00 63.25 96 ILE A CA 1
ATOM 753 C C . ILE A 1 96 ? -29.739 5.657 48.296 1.00 63.25 96 ILE A C 1
ATOM 755 O O . ILE A 1 96 ? -30.675 6.292 47.820 1.00 63.25 96 ILE A O 1
ATOM 759 N N . HIS A 1 97 ? -29.922 4.512 48.947 1.00 60.62 97 HIS A N 1
ATOM 760 C CA . HIS A 1 97 ? -31.218 4.058 49.419 1.00 60.62 97 HIS A CA 1
ATOM 761 C C . HIS A 1 97 ? -31.568 4.864 50.674 1.00 60.62 97 HIS A C 1
ATOM 763 O O . HIS A 1 97 ? -31.437 4.395 51.807 1.00 60.62 97 HIS A O 1
ATOM 769 N N . ARG A 1 98 ? -31.956 6.129 50.488 1.00 64.31 98 ARG A N 1
ATOM 770 C CA . ARG A 1 98 ? -32.594 6.898 51.555 1.00 64.31 98 ARG A CA 1
ATOM 771 C C . ARG A 1 98 ? -34.095 6.612 51.450 1.00 64.31 98 ARG A C 1
ATOM 773 O O . ARG A 1 98 ? -34.695 7.036 50.465 1.00 64.31 98 ARG A O 1
ATOM 780 N N . PRO A 1 99 ? -34.704 5.867 52.391 1.00 65.44 99 PRO A N 1
ATOM 781 C CA . PRO A 1 99 ? -36.141 5.643 52.353 1.00 65.44 99 PRO A CA 1
ATOM 782 C C . PRO A 1 99 ? -36.844 7.000 52.444 1.00 65.44 99 PRO A C 1
ATOM 784 O O . PRO A 1 99 ? -36.553 7.794 53.344 1.00 65.44 99 PRO A O 1
ATOM 787 N N . VAL A 1 100 ? -37.731 7.274 51.488 1.00 64.31 100 VAL A N 1
ATOM 788 C CA . VAL A 1 100 ? -38.653 8.409 51.554 1.00 64.31 100 VAL A CA 1
ATOM 789 C C . VAL A 1 100 ? -39.522 8.169 52.785 1.00 64.31 100 VAL A C 1
ATOM 791 O O . VAL A 1 100 ? -40.265 7.195 52.841 1.00 64.31 100 VAL A O 1
ATOM 794 N N . ARG A 1 101 ? -39.348 8.983 53.832 1.00 66.50 101 ARG A N 1
ATOM 795 C CA . ARG A 1 101 ? -40.278 8.988 54.963 1.00 66.50 101 ARG A CA 1
ATOM 796 C C . ARG A 1 101 ? -41.471 9.833 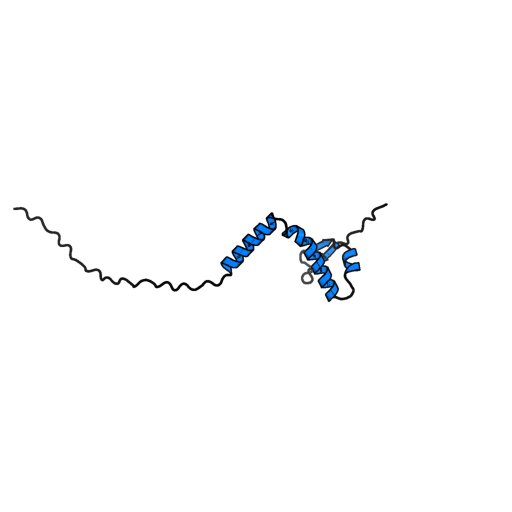54.542 1.00 66.50 101 ARG A C 1
ATOM 798 O O . ARG A 1 101 ? -41.306 11.031 54.322 1.00 66.50 101 ARG A O 1
ATOM 805 N N . ASP A 1 102 ? -42.635 9.206 54.437 1.00 62.03 102 ASP A N 1
ATOM 806 C CA . ASP A 1 102 ? -43.906 9.888 54.206 1.00 62.03 102 ASP A CA 1
ATOM 807 C C . ASP A 1 10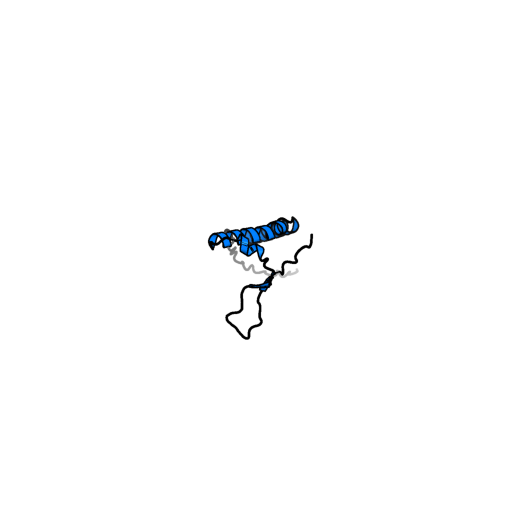2 ? -44.252 10.723 55.445 1.00 62.03 102 ASP A C 1
ATOM 809 O O . ASP A 1 102 ? -44.862 10.252 56.405 1.00 62.03 102 ASP A O 1
ATOM 813 N N . CYS A 1 103 ? -43.791 11.971 55.477 1.00 59.84 103 CYS A N 1
ATOM 814 C CA . CYS A 1 103 ? -44.247 12.934 56.466 1.00 59.84 103 CYS A CA 1
ATOM 815 C C . CYS A 1 103 ? -45.646 13.398 56.045 1.00 59.84 103 CYS A C 1
ATOM 817 O O . CYS A 1 103 ? -45.780 14.113 55.052 1.00 59.84 103 CYS A O 1
ATOM 819 N N . SER A 1 104 ? -46.683 13.002 56.788 1.00 66.31 104 SER A N 1
ATOM 820 C CA . SER A 1 104 ? -48.033 13.543 56.610 1.00 66.31 104 SER A CA 1
ATOM 821 C C . SER A 1 104 ? -48.003 15.063 56.763 1.00 66.31 104 SER A C 1
ATOM 823 O O . SER A 1 104 ? -47.769 15.577 57.856 1.00 66.31 104 SER A O 1
ATOM 825 N N . ILE A 1 105 ? -48.246 15.784 55.670 1.00 65.06 105 ILE A N 1
ATOM 826 C CA . ILE A 1 105 ? -48.471 17.230 55.698 1.00 65.06 105 ILE A CA 1
ATOM 827 C C . ILE A 1 105 ? -49.883 17.434 56.259 1.00 65.06 105 ILE A C 1
ATOM 829 O O . ILE A 1 105 ? -5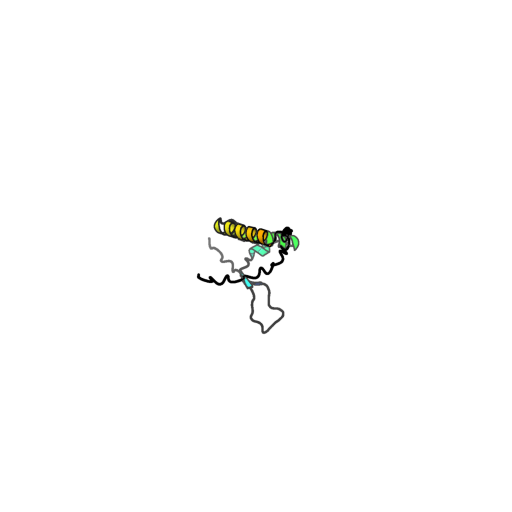0.864 17.385 55.520 1.00 65.06 105 ILE A O 1
ATOM 833 N N . GLN A 1 106 ? -50.007 17.590 57.577 1.00 64.88 106 GLN A N 1
ATOM 834 C CA . GLN A 1 106 ? -51.260 18.040 58.179 1.00 64.88 106 GLN A CA 1
ATOM 835 C C . GLN A 1 106 ? -51.411 19.533 57.882 1.00 64.88 106 GLN A C 1
ATOM 837 O O . GLN A 1 106 ? -50.589 20.346 58.303 1.00 64.88 106 GLN A O 1
ATOM 842 N N . GLN A 1 107 ? -52.437 19.879 57.105 1.00 61.12 107 GLN A N 1
ATOM 843 C CA . GLN A 1 107 ? -52.853 21.263 56.923 1.00 61.12 107 GLN A CA 1
ATOM 844 C C . GLN A 1 107 ? -53.413 21.751 58.260 1.00 61.12 107 GLN A C 1
ATOM 846 O O . GLN A 1 107 ? -54.395 21.209 58.762 1.00 61.12 107 GLN A O 1
ATOM 851 N N . GLN A 1 108 ? -52.735 22.722 58.863 1.00 59.72 108 GLN A N 1
ATOM 852 C CA . GLN A 1 108 ? -53.217 23.400 60.055 1.00 59.72 108 GLN A CA 1
ATOM 853 C C . GLN A 1 108 ? -54.376 24.307 59.621 1.00 59.72 108 GLN A C 1
ATOM 855 O O . GLN A 1 108 ? -54.160 25.285 58.909 1.00 59.72 108 GLN A O 1
ATOM 860 N N . GLU A 1 109 ? -55.606 23.939 59.983 1.00 57.03 109 GLU A N 1
ATOM 861 C CA . GLU A 1 109 ? -56.751 24.845 59.909 1.00 57.03 109 GLU A CA 1
ATOM 862 C C . GLU A 1 109 ? -56.500 26.005 60.878 1.00 57.03 109 GLU A C 1
ATOM 864 O O . GLU A 1 109 ? -56.439 25.811 62.095 1.00 57.03 109 GLU A O 1
ATOM 869 N N . ASP A 1 110 ? -56.345 27.212 60.335 1.00 55.19 110 ASP A N 1
ATOM 870 C CA . ASP A 1 110 ? -56.400 28.452 61.101 1.00 55.19 110 ASP A CA 1
ATOM 871 C C . ASP A 1 110 ? -57.825 28.623 61.650 1.00 55.19 110 ASP A C 1
ATOM 873 O O . ASP A 1 110 ? -58.709 29.201 61.015 1.00 55.19 110 ASP A O 1
ATOM 877 N N . ASN A 1 111 ? -58.060 28.078 62.846 1.00 47.75 111 ASN A N 1
ATOM 878 C CA . ASN A 1 111 ? -59.275 28.320 63.608 1.00 47.75 111 ASN A CA 1
ATOM 879 C C . ASN A 1 111 ? -59.129 29.657 64.344 1.00 47.75 111 ASN A C 1
ATOM 881 O O . ASN A 1 111 ? -58.517 29.766 65.404 1.00 47.75 111 ASN A O 1
ATOM 885 N N . GLN A 1 112 ? -59.648 30.687 63.691 1.00 48.22 112 GLN A N 1
ATOM 886 C CA . GLN A 1 112 ? -59.823 32.040 64.188 1.00 48.22 112 GLN A CA 1
ATOM 887 C C . GLN A 1 112 ? -60.756 32.044 65.403 1.00 48.22 112 GLN A C 1
ATOM 889 O O . GLN A 1 112 ? -61.903 31.652 65.227 1.00 48.22 112 GLN A O 1
ATOM 894 N N . HIS A 1 113 ? -60.285 32.505 66.572 1.00 42.44 113 HIS A N 1
ATOM 895 C CA . HIS A 1 113 ? -61.022 33.265 67.603 1.00 42.44 113 HIS A CA 1
ATOM 896 C C . HIS A 1 113 ? -60.028 34.057 68.464 1.00 42.44 113 HIS A C 1
ATOM 898 O O . HIS A 1 113 ? -59.117 33.429 69.048 1.00 42.44 113 HIS A O 1
#

pLDDT: mean 70.31, std 12.02, range [38.03, 93.75]

Organism: Trifolium subterraneum (NCBI:txid3900)

Radius of gyration: 36.85 Å; chains: 1; bounding box: 82×49×101 Å

InterPro domains:
  IPR006873 Protein of unknown function DUF620 [PTHR31300] (11-108)

Foldseek 3Di:
DDPDPDPQDFDWDDAPPPDPPDDGPTDTDRDRPVLVVPQDPDPVSNVVSVVVVVCVVCVVVCPPPVNVVVVVVVVVVCCVVVPPDDDDPDPPPDDPPPPPDPDPPDDDPPPDD

Sequence (113 aa):
MKQAATKSTLRRLCPNIDKEDGLETVLEIPIPEEMFANMGSNVTIRWQNMLTWMKAQTEDKLSSPSVSARLNELRFLLYLVGSPLIPLQVQLGHSIHRPVRDCSIQQQEDNQH

Secondary structure (DSSP, 8-state):
---------EEEES---S-TTS----EEEE--THHHHTS-SSHHHHHHHHHHHHHHHHHHHHTSHHHHHHHHHHHHHHHHHHSPPP---------------------------